Protein AF-A0A3N0B2R7-F1 (afdb_monomer_lite)

Radius of gyration: 23.59 Å; chains: 1; bounding box: 43×26×57 Å

Secondary structure (DSSP, 8-state):
-PEEPTTSPEEPHHHHHHHHHHHHTT-PPSS----------TTSSPPPP------HHHHHHHHHHHHHTT--HHHHHHHHHHHHHTT--

Sequence (89 aa):
MGVKTKNGVVLSDEQLEHIAERFEHGEWPEGETRIVRGRPHLFGEALKSITYKDTASEIAAMDARAASLGLSRSEYLRALVRRDLAGMA

pLDDT: mean 86.24, std 12.63, range [54.62, 98.44]

Foldseek 3Di:
DWDADPVRDTHDPVRVVVVVVCVVVVNDPPDPPPPPPPDQDPVNDDDDDDDDDDDPVVVVVLCVVCVVVVHDSVVSVVVVVVCVVVVVD

Organism: NCBI:txid498718

Structure (mmCIF, N/CA/C/O backbone):
data_AF-A0A3N0B2R7-F1
#
_entry.id   AF-A0A3N0B2R7-F1
#
loop_
_atom_site.group_PDB
_atom_site.id
_atom_site.type_symbol
_atom_site.label_atom_id
_atom_site.label_alt_id
_atom_site.label_comp_id
_atom_site.label_asym_id
_atom_site.label_entity_id
_atom_site.label_seq_id
_atom_site.pdbx_PDB_ins_code
_atom_site.Cartn_x
_atom_site.Cartn_y
_atom_site.Cartn_z
_atom_site.occupancy
_atom_site.B_iso_or_equiv
_atom_site.auth_seq_id
_atom_site.auth_comp_id
_atom_site.auth_asym_id
_atom_site.auth_atom_id
_atom_site.pdbx_PDB_model_num
ATOM 1 N N . MET A 1 1 ? 13.676 12.868 -39.741 1.00 64.56 1 MET A N 1
ATOM 2 C CA . MET A 1 1 ? 13.846 13.684 -38.504 1.00 64.56 1 MET A CA 1
ATOM 3 C C . MET A 1 1 ? 14.047 12.690 -37.369 1.00 64.56 1 MET A C 1
ATOM 5 O O . MET A 1 1 ? 13.184 11.855 -37.200 1.00 64.56 1 MET A O 1
ATOM 9 N N . GLY A 1 2 ? 15.167 12.696 -36.639 1.00 79.81 2 GLY A N 1
ATOM 10 C CA . GLY A 1 2 ? 15.486 11.570 -35.745 1.00 79.81 2 GLY A CA 1
ATOM 11 C C . GLY A 1 2 ? 14.698 11.530 -34.425 1.00 79.81 2 GLY A C 1
ATOM 12 O O . GLY A 1 2 ? 14.509 12.561 -33.778 1.00 79.81 2 GLY A O 1
ATOM 13 N N . VAL A 1 3 ? 14.294 10.334 -33.985 1.00 85.44 3 VAL A N 1
ATOM 14 C CA . VAL A 1 3 ? 13.624 10.090 -32.697 1.00 85.44 3 VAL A CA 1
ATOM 15 C C . VAL A 1 3 ? 14.665 9.816 -31.614 1.00 85.44 3 VAL A C 1
ATOM 17 O O . VAL A 1 3 ? 15.499 8.920 -31.739 1.00 85.44 3 VAL A O 1
ATOM 20 N N . LYS A 1 4 ? 14.616 10.566 -30.509 1.00 89.44 4 LYS A N 1
ATOM 21 C CA . LYS A 1 4 ? 15.521 10.372 -29.368 1.00 89.44 4 LYS A CA 1
ATOM 22 C C . LYS A 1 4 ? 14.956 9.348 -28.381 1.00 89.44 4 LYS A C 1
ATOM 24 O O . LYS A 1 4 ? 13.888 9.541 -27.808 1.00 89.44 4 LYS A O 1
ATOM 29 N N . THR A 1 5 ? 15.707 8.281 -28.141 1.00 84.12 5 THR A N 1
ATOM 30 C CA . THR A 1 5 ? 15.401 7.245 -27.145 1.00 84.12 5 THR A CA 1
ATOM 31 C C . THR A 1 5 ? 15.674 7.728 -25.713 1.00 84.12 5 THR A C 1
ATOM 33 O O . THR A 1 5 ? 16.424 8.683 -25.487 1.00 84.12 5 THR A O 1
ATOM 36 N N . LYS A 1 6 ? 15.128 7.020 -24.712 1.00 75.62 6 LYS A N 1
ATOM 37 C CA . LYS A 1 6 ? 15.355 7.293 -23.276 1.00 75.62 6 LYS A CA 1
ATOM 38 C C . LYS A 1 6 ? 16.839 7.277 -22.880 1.00 75.62 6 LYS A C 1
ATOM 40 O O . LYS A 1 6 ? 17.232 8.004 -21.974 1.00 75.62 6 LYS A O 1
ATOM 45 N N . ASN A 1 7 ? 17.658 6.495 -23.582 1.00 83.38 7 ASN A N 1
ATOM 46 C CA . ASN A 1 7 ? 19.096 6.378 -23.327 1.00 83.38 7 ASN A CA 1
ATOM 47 C C . ASN A 1 7 ? 19.919 7.437 -24.082 1.00 83.38 7 ASN A C 1
ATOM 49 O O . ASN A 1 7 ? 21.143 7.381 -24.087 1.00 83.38 7 ASN A O 1
ATOM 53 N N . GLY A 1 8 ? 19.264 8.401 -24.737 1.00 85.50 8 GLY A N 1
ATOM 54 C CA . GLY A 1 8 ? 19.919 9.506 -25.434 1.00 85.50 8 GLY A CA 1
ATOM 55 C C . GLY A 1 8 ? 20.352 9.206 -26.870 1.00 85.50 8 GLY A C 1
ATOM 56 O O . GLY A 1 8 ? 20.768 10.135 -27.557 1.00 85.50 8 GLY A O 1
ATOM 57 N N . VAL A 1 9 ? 20.204 7.963 -27.342 1.00 88.12 9 VAL A N 1
ATOM 58 C CA . VAL A 1 9 ? 20.464 7.570 -28.738 1.00 88.12 9 VAL A CA 1
ATOM 59 C C . VAL A 1 9 ? 19.398 8.180 -29.643 1.00 88.12 9 VAL A C 1
ATOM 61 O O . VAL A 1 9 ? 18.215 8.095 -29.316 1.00 88.12 9 VAL A O 1
ATOM 64 N N . VAL A 1 10 ? 19.804 8.775 -30.763 1.00 91.38 10 VAL A N 1
ATOM 65 C CA . VAL A 1 10 ? 18.899 9.300 -31.794 1.00 91.38 10 VAL A CA 1
ATOM 66 C C . VAL A 1 10 ? 18.838 8.293 -32.936 1.00 91.38 10 VAL A C 1
ATOM 68 O O . VAL A 1 10 ? 19.880 7.924 -33.468 1.00 91.38 10 VAL A O 1
ATOM 71 N N . LEU A 1 11 ? 17.633 7.849 -33.283 1.00 89.19 11 LEU A N 1
ATOM 72 C CA . LEU A 1 11 ? 17.372 6.934 -34.391 1.00 89.19 11 LEU A CA 1
ATOM 73 C C . LEU A 1 11 ? 16.823 7.719 -35.579 1.00 89.19 11 LEU A C 1
ATOM 75 O O . LEU A 1 11 ? 15.934 8.550 -35.396 1.00 89.19 11 LEU A O 1
ATOM 79 N N . SER A 1 12 ? 17.354 7.480 -36.775 1.00 93.81 12 SER A N 1
ATOM 80 C CA . SER A 1 12 ? 16.782 8.001 -38.018 1.00 93.81 12 SER A CA 1
ATOM 81 C C . SER A 1 12 ? 15.522 7.232 -38.418 1.00 93.81 12 SER A C 1
ATOM 83 O O . SER A 1 12 ? 15.249 6.152 -37.891 1.00 93.81 12 SER A O 1
ATOM 85 N N . ASP A 1 13 ? 14.766 7.785 -39.364 1.00 90.06 13 ASP A N 1
ATOM 86 C CA . ASP A 1 13 ? 13.546 7.151 -39.870 1.00 90.06 13 ASP A CA 1
ATOM 87 C C . ASP A 1 13 ? 13.882 5.820 -40.573 1.00 90.06 13 ASP A C 1
ATOM 89 O O . ASP A 1 13 ? 13.218 4.813 -40.356 1.00 90.06 13 ASP A O 1
ATOM 93 N N . GLU A 1 14 ? 14.998 5.766 -41.303 1.00 90.75 14 GLU A N 1
ATOM 94 C CA . GLU A 1 14 ? 15.494 4.551 -41.964 1.00 90.75 14 GLU A CA 1
ATOM 95 C C . GLU A 1 14 ? 15.928 3.479 -40.955 1.00 90.75 14 GLU A C 1
ATOM 97 O O . GLU A 1 14 ? 15.732 2.285 -41.174 1.00 90.75 14 GLU A O 1
ATOM 102 N N . GLN A 1 15 ? 16.510 3.892 -39.824 1.00 88.81 15 GLN A N 1
ATOM 103 C CA . GLN A 1 15 ? 16.867 2.965 -38.751 1.00 88.81 15 GLN A CA 1
ATOM 104 C C . GLN A 1 15 ? 15.625 2.396 -38.064 1.00 88.81 15 GLN A C 1
ATOM 106 O O . GLN A 1 15 ? 15.642 1.238 -37.655 1.00 88.81 15 GLN A O 1
ATOM 111 N N . LEU A 1 16 ? 14.560 3.191 -37.931 1.00 88.50 16 LEU A N 1
ATOM 112 C CA . LEU A 1 16 ? 13.286 2.723 -37.389 1.00 88.50 16 LEU A CA 1
ATOM 113 C C . LEU A 1 16 ? 12.619 1.715 -38.325 1.00 88.50 16 LEU A C 1
ATOM 115 O O . LEU A 1 16 ? 12.179 0.674 -37.843 1.00 88.50 16 LEU A O 1
ATOM 119 N N . GLU A 1 17 ? 12.614 1.985 -39.630 1.00 92.00 17 GLU A N 1
ATOM 120 C CA . GLU A 1 17 ? 12.071 1.070 -40.640 1.00 92.00 17 GLU A CA 1
ATOM 121 C C . GLU A 1 17 ? 12.802 -0.277 -40.611 1.00 92.00 17 GLU A C 1
ATOM 123 O O . GLU A 1 17 ? 12.186 -1.331 -40.478 1.00 92.00 17 GLU A O 1
ATOM 128 N N . HIS A 1 18 ? 14.136 -0.248 -40.589 1.00 89.25 18 HIS A N 1
ATOM 129 C CA . HIS A 1 18 ? 14.937 -1.467 -40.518 1.00 89.25 18 HIS A CA 1
ATOM 130 C C . HIS A 1 18 ? 14.703 -2.268 -39.223 1.00 89.25 18 HIS A C 1
ATOM 132 O O . HIS A 1 18 ? 14.738 -3.497 -39.220 1.00 89.25 18 HIS A O 1
ATOM 138 N N . ILE A 1 19 ? 14.464 -1.591 -38.094 1.00 87.25 19 ILE A N 1
ATOM 139 C CA . ILE A 1 19 ? 14.107 -2.260 -36.835 1.00 87.25 19 ILE A CA 1
ATOM 140 C C . ILE A 1 19 ? 12.709 -2.890 -36.932 1.00 87.25 19 ILE A C 1
ATOM 142 O O . ILE A 1 19 ? 12.512 -3.992 -36.417 1.00 87.25 19 ILE A O 1
ATOM 146 N N . ALA A 1 20 ? 11.755 -2.216 -37.580 1.00 88.25 20 ALA A N 1
ATOM 147 C CA . ALA A 1 20 ? 10.401 -2.721 -37.778 1.00 88.25 20 ALA A CA 1
ATOM 148 C C . ALA A 1 20 ? 10.392 -3.987 -38.648 1.00 88.25 20 ALA A C 1
ATOM 150 O O . ALA A 1 20 ? 9.873 -5.009 -38.198 1.00 88.25 20 ALA A O 1
ATOM 151 N N . GLU A 1 21 ? 11.059 -3.963 -39.807 1.00 92.25 21 GLU A N 1
ATOM 152 C CA . GLU A 1 21 ? 11.188 -5.125 -40.701 1.00 92.25 21 GLU A CA 1
ATOM 153 C C . GLU A 1 21 ? 11.732 -6.353 -39.956 1.00 92.25 21 GLU A C 1
ATOM 155 O O . GLU A 1 21 ? 11.191 -7.455 -40.059 1.00 92.25 21 GLU A O 1
ATOM 160 N N . ARG A 1 22 ? 12.770 -6.175 -39.130 1.00 87.75 22 ARG A N 1
ATOM 161 C CA . ARG A 1 22 ? 13.347 -7.272 -38.337 1.00 87.75 22 ARG A CA 1
ATOM 162 C C . ARG A 1 22 ? 12.329 -7.904 -37.388 1.00 87.75 22 ARG A C 1
ATOM 164 O O . ARG A 1 22 ? 12.242 -9.129 -37.313 1.00 87.75 22 ARG A O 1
ATOM 171 N N . PHE A 1 23 ? 11.519 -7.096 -36.704 1.00 84.81 23 PHE A N 1
ATOM 172 C CA . PHE A 1 23 ? 10.458 -7.617 -35.840 1.00 84.81 23 PHE A CA 1
ATOM 173 C C . PHE A 1 2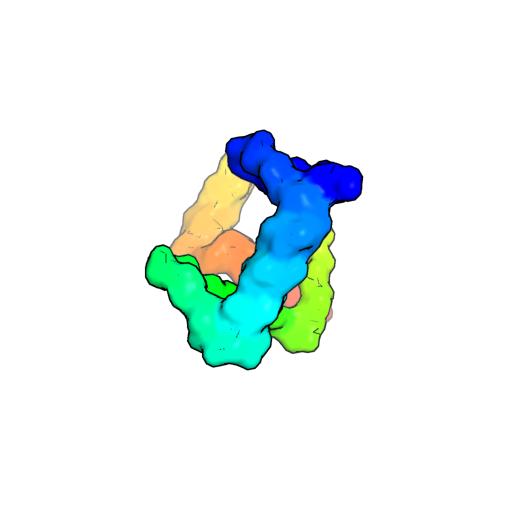3 ? 9.352 -8.331 -36.623 1.00 84.81 23 PHE A C 1
ATOM 175 O O . PHE A 1 23 ? 8.865 -9.367 -36.166 1.00 84.81 23 PHE A O 1
ATOM 182 N N . GLU A 1 24 ? 8.975 -7.821 -37.797 1.00 88.38 24 GLU A N 1
ATOM 183 C CA . GLU A 1 24 ? 7.985 -8.449 -38.684 1.00 88.38 24 GLU A CA 1
ATOM 184 C C . GLU A 1 24 ? 8.461 -9.808 -39.213 1.00 88.38 24 GLU A C 1
ATOM 186 O O . GLU A 1 24 ? 7.671 -10.747 -39.328 1.00 88.38 24 GLU A O 1
ATOM 191 N N . HIS A 1 25 ? 9.769 -9.954 -39.433 1.00 90.12 25 HIS A N 1
ATOM 192 C CA . HIS A 1 25 ? 10.418 -11.218 -39.782 1.00 90.12 25 HIS A CA 1
ATOM 193 C C . HIS A 1 25 ? 10.662 -12.155 -38.586 1.00 90.12 25 HIS A C 1
ATOM 195 O O . HIS A 1 25 ? 11.192 -13.254 -38.756 1.00 90.12 25 HIS A O 1
ATOM 201 N N . GLY A 1 26 ? 10.241 -11.766 -37.379 1.00 83.19 26 GLY A N 1
ATOM 202 C CA . GLY A 1 26 ? 10.395 -12.571 -36.167 1.00 83.19 26 GLY A CA 1
ATOM 203 C C . GLY A 1 26 ? 11.817 -12.578 -35.602 1.00 83.19 26 GLY A C 1
ATOM 204 O O . GLY A 1 26 ? 12.122 -13.394 -34.730 1.00 83.19 26 GLY A O 1
ATOM 205 N N . GLU A 1 27 ? 12.681 -11.672 -36.059 1.00 86.31 27 GLU A N 1
ATOM 206 C CA . GLU A 1 27 ? 14.019 -11.480 -35.517 1.00 86.31 27 GLU A CA 1
ATOM 207 C C . GLU A 1 27 ? 13.961 -10.577 -34.285 1.00 86.31 27 GLU A C 1
ATOM 209 O O . GLU A 1 27 ? 13.905 -9.348 -34.363 1.00 86.31 27 GLU A O 1
ATOM 214 N N . TRP A 1 28 ? 14.005 -11.197 -33.110 1.00 80.19 28 TRP A N 1
ATOM 215 C CA . TRP A 1 28 ? 14.072 -10.474 -31.846 1.00 80.19 28 TRP A CA 1
ATOM 216 C C . TRP A 1 28 ? 15.536 -10.248 -31.442 1.00 80.19 28 TRP A C 1
ATOM 218 O O . TRP A 1 28 ? 16.348 -11.165 -31.567 1.00 80.19 28 TRP A O 1
ATOM 228 N N . PRO A 1 29 ? 15.907 -9.047 -30.961 1.00 76.12 29 PRO A N 1
ATOM 229 C CA . PRO A 1 29 ? 17.256 -8.790 -30.478 1.00 76.12 29 PRO A CA 1
ATOM 230 C C . PRO A 1 29 ? 17.590 -9.730 -29.316 1.00 76.12 29 PRO A C 1
ATOM 232 O O . PRO A 1 29 ? 16.768 -9.941 -28.424 1.00 76.12 29 PRO A O 1
ATOM 235 N N . GLU A 1 30 ? 18.807 -10.274 -29.322 1.00 70.12 30 GLU A N 1
ATOM 236 C CA . GLU A 1 30 ? 19.297 -11.127 -28.241 1.00 70.12 30 GLU A CA 1
ATOM 237 C C . GLU A 1 30 ? 19.317 -10.351 -26.916 1.00 70.12 30 GLU A C 1
ATOM 239 O O . GLU A 1 30 ? 19.914 -9.278 -26.804 1.00 70.12 30 GLU A O 1
ATOM 244 N N . GLY A 1 31 ? 18.629 -10.883 -25.906 1.00 67.12 31 GLY A N 1
ATOM 245 C CA . GLY A 1 31 ? 18.477 -10.245 -24.604 1.00 67.12 31 GLY A CA 1
ATOM 246 C C . GLY A 1 31 ? 17.136 -10.563 -23.952 1.00 67.12 31 GLY A C 1
ATOM 247 O O . GLY A 1 31 ? 16.312 -11.308 -24.478 1.00 67.12 31 GLY A O 1
ATOM 248 N N . GLU A 1 32 ? 16.912 -10.003 -22.765 1.00 54.62 32 GLU A N 1
ATOM 249 C CA . GLU A 1 32 ? 15.701 -10.240 -21.985 1.00 54.62 32 GLU A CA 1
ATOM 250 C C . GLU A 1 32 ? 14.517 -9.452 -22.583 1.00 54.62 32 GLU A C 1
ATOM 252 O O . GLU A 1 32 ? 14.142 -8.384 -22.098 1.00 54.62 32 GLU A O 1
ATOM 257 N N . THR A 1 33 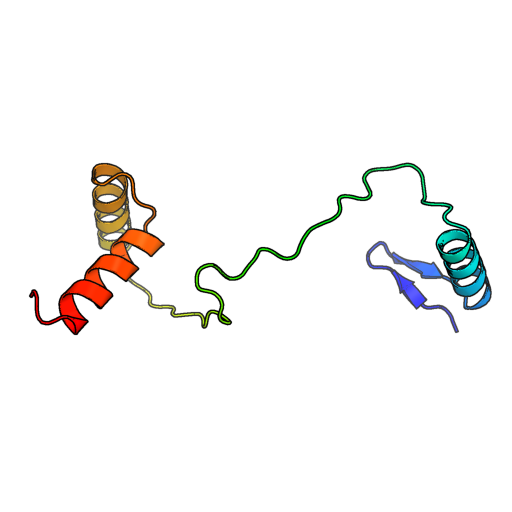? 13.875 -9.974 -23.633 1.00 59.28 33 THR A N 1
ATOM 258 C CA . THR A 1 33 ? 12.507 -9.572 -24.002 1.00 59.28 33 THR A CA 1
ATOM 259 C C . THR A 1 33 ? 11.553 -10.120 -22.948 1.00 59.28 33 THR A C 1
ATOM 261 O O . THR A 1 33 ? 10.789 -11.060 -23.180 1.00 59.28 33 THR A O 1
ATOM 264 N N . ARG A 1 34 ? 11.628 -9.577 -21.729 1.00 57.62 34 ARG A N 1
ATOM 265 C CA . ARG A 1 34 ? 10.684 -9.910 -20.671 1.00 57.62 34 ARG A CA 1
ATOM 266 C C . ARG A 1 34 ? 9.312 -9.474 -21.160 1.00 57.62 34 ARG A C 1
ATOM 268 O O . ARG A 1 34 ? 8.996 -8.288 -21.146 1.00 57.62 34 ARG A O 1
ATOM 275 N N . ILE A 1 35 ? 8.494 -10.433 -21.591 1.00 58.28 35 ILE A N 1
ATOM 276 C CA . ILE A 1 35 ? 7.077 -10.201 -21.856 1.00 58.28 35 ILE A CA 1
ATOM 277 C C . ILE A 1 35 ? 6.459 -9.808 -20.516 1.00 58.28 35 ILE A C 1
ATOM 279 O O . ILE A 1 35 ? 6.109 -10.647 -19.684 1.00 58.28 35 ILE A O 1
ATOM 283 N N . VAL A 1 36 ? 6.360 -8.505 -20.273 1.00 58.88 36 VAL A N 1
ATOM 284 C CA . VAL A 1 36 ? 5.607 -7.984 -19.144 1.00 58.88 36 VAL A CA 1
ATOM 285 C C . VAL A 1 36 ? 4.147 -8.089 -19.554 1.00 58.88 36 VAL A C 1
ATOM 287 O O . VAL A 1 36 ? 3.600 -7.182 -20.176 1.00 58.88 36 VAL A O 1
ATOM 290 N N . ARG A 1 37 ? 3.493 -9.213 -19.229 1.00 54.66 37 ARG A N 1
ATOM 291 C CA . ARG A 1 37 ? 2.027 -9.211 -19.163 1.00 54.66 37 ARG A CA 1
ATOM 292 C C . ARG A 1 37 ? 1.657 -8.041 -18.255 1.00 54.66 37 ARG A C 1
ATOM 294 O O . ARG A 1 37 ? 2.114 -8.004 -17.110 1.00 54.66 37 ARG A O 1
ATOM 301 N N . GLY A 1 38 ? 0.884 -7.078 -18.762 1.00 62.88 38 GLY A N 1
ATOM 302 C CA . GLY A 1 38 ? 0.304 -6.047 -17.906 1.00 62.88 38 GLY A CA 1
ATOM 303 C C . GLY A 1 38 ? -0.315 -6.741 -16.694 1.00 62.88 38 GLY A C 1
ATOM 304 O O . GLY A 1 38 ? -0.980 -7.764 -16.862 1.00 62.88 38 GLY A O 1
ATOM 305 N N . ARG A 1 39 ? -0.006 -6.274 -15.476 1.00 58.56 39 ARG A N 1
ATOM 306 C CA . ARG A 1 39 ? -0.501 -6.907 -14.245 1.00 58.56 39 ARG A CA 1
ATOM 307 C C . ARG A 1 39 ? -2.032 -6.966 -14.354 1.00 58.56 39 ARG A C 1
ATOM 309 O O . ARG A 1 39 ? -2.630 -5.891 -14.408 1.00 58.56 39 ARG A O 1
ATOM 316 N N . PRO A 1 40 ? -2.663 -8.158 -14.408 1.00 64.88 40 PRO A N 1
ATOM 317 C CA . PRO A 1 40 ? -4.114 -8.246 -14.447 1.00 64.88 40 PRO A CA 1
ATOM 318 C C . PRO A 1 40 ? -4.709 -7.434 -13.301 1.00 64.88 40 PRO A C 1
ATOM 320 O O . PRO A 1 40 ? -4.141 -7.384 -12.203 1.00 64.88 40 PRO A O 1
ATOM 323 N N . HIS A 1 41 ? -5.833 -6.774 -13.563 1.00 64.94 41 HIS A N 1
ATOM 324 C CA . HIS A 1 41 ? -6.526 -6.015 -12.537 1.00 64.94 41 HIS A CA 1
ATOM 325 C C . HIS A 1 41 ? -6.864 -6.927 -11.361 1.00 64.94 41 HIS A C 1
ATOM 327 O O . HIS A 1 41 ? -7.473 -7.978 -11.548 1.00 64.94 41 HIS A O 1
ATOM 333 N N . LEU A 1 42 ? -6.506 -6.498 -10.148 1.00 74.25 42 LEU A N 1
ATOM 334 C CA . LEU A 1 42 ? -6.736 -7.269 -8.923 1.00 74.25 42 LEU A CA 1
ATOM 335 C C . LEU A 1 42 ? -8.218 -7.653 -8.732 1.00 74.25 42 LEU A C 1
ATOM 337 O O . LEU A 1 42 ? -8.499 -8.658 -8.091 1.00 74.25 42 LEU A O 1
ATOM 341 N N . PHE A 1 43 ? -9.152 -6.877 -9.300 1.00 79.88 43 PHE A N 1
ATOM 342 C CA . PHE A 1 43 ? -10.601 -7.095 -9.185 1.00 79.88 43 PHE A CA 1
ATOM 343 C C . PHE A 1 43 ? -11.348 -7.064 -10.529 1.00 79.88 43 PHE A C 1
ATOM 345 O O . PHE A 1 43 ? -12.532 -6.761 -10.559 1.00 79.88 43 PHE A O 1
ATOM 352 N N . GLY A 1 44 ? -10.676 -7.326 -11.655 1.00 81.62 44 GLY A N 1
ATOM 353 C CA . GLY A 1 44 ? -11.336 -7.312 -12.973 1.00 81.62 44 GLY A CA 1
ATOM 354 C C . GLY A 1 44 ? -11.754 -5.924 -13.489 1.00 81.62 44 GLY A C 1
ATOM 355 O O . GLY A 1 44 ? -12.255 -5.825 -14.603 1.00 81.62 44 GLY A O 1
ATOM 356 N N . GLU A 1 45 ? -11.496 -4.856 -12.729 1.00 85.75 45 GLU A N 1
ATOM 357 C CA . GLU A 1 45 ? -11.742 -3.461 -13.107 1.00 85.75 45 GLU A CA 1
ATOM 358 C C . GLU A 1 45 ? -10.543 -2.547 -12.794 1.00 85.75 45 GLU A C 1
ATOM 360 O O . GLU A 1 45 ? -9.658 -2.871 -11.989 1.00 85.75 45 GLU A O 1
ATOM 365 N N . ALA A 1 46 ? -10.516 -1.373 -13.429 1.00 80.94 46 ALA A N 1
ATOM 366 C CA . ALA A 1 46 ? -9.494 -0.363 -13.188 1.00 80.94 46 ALA A CA 1
ATOM 367 C C . ALA A 1 46 ? -9.549 0.160 -11.744 1.00 80.94 46 ALA A C 1
ATOM 369 O O . ALA A 1 46 ? -10.550 0.715 -11.297 1.00 80.94 46 ALA A O 1
ATOM 370 N N . LEU A 1 47 ? -8.436 0.022 -11.020 1.00 84.50 47 LEU A N 1
ATOM 371 C CA . LEU A 1 47 ? -8.307 0.538 -9.662 1.00 84.50 47 LEU A CA 1
ATOM 372 C C . LEU A 1 47 ? -8.129 2.058 -9.677 1.00 84.50 47 LEU A C 1
ATOM 374 O O . LEU A 1 47 ? -7.321 2.585 -10.441 1.00 84.50 47 LEU A O 1
ATOM 378 N N . LYS A 1 48 ? -8.823 2.752 -8.770 1.00 88.56 48 LYS A N 1
ATOM 379 C CA . LYS A 1 48 ? -8.569 4.163 -8.452 1.00 88.56 48 LYS A CA 1
ATOM 380 C C . LYS A 1 48 ? -7.718 4.265 -7.188 1.00 88.56 48 LYS A C 1
ATOM 382 O O . LYS A 1 48 ? -7.929 3.518 -6.233 1.00 88.56 48 LYS A O 1
ATOM 387 N N . SER A 1 49 ? -6.764 5.192 -7.181 1.00 89.12 49 SER A N 1
ATOM 388 C CA . SER A 1 49 ? -5.924 5.458 -6.011 1.00 89.12 49 SER A CA 1
ATOM 389 C C . SER A 1 49 ? -6.712 6.192 -4.930 1.00 89.12 49 SER A C 1
ATOM 391 O O . SER A 1 49 ? -7.394 7.173 -5.216 1.00 89.12 49 SER A O 1
ATOM 393 N N . ILE A 1 50 ? -6.564 5.748 -3.683 1.00 89.50 50 ILE A N 1
ATOM 394 C CA . ILE A 1 50 ? -7.034 6.454 -2.489 1.00 89.50 50 ILE A CA 1
ATOM 395 C C . ILE A 1 50 ? -5.805 6.706 -1.621 1.00 89.50 50 ILE A C 1
ATOM 397 O O . ILE A 1 50 ? -5.099 5.762 -1.265 1.00 89.50 50 ILE A O 1
ATOM 401 N N . THR A 1 51 ? -5.548 7.972 -1.295 1.00 91.50 51 THR A N 1
ATOM 402 C CA . THR A 1 51 ? -4.395 8.388 -0.491 1.00 91.50 51 THR A CA 1
ATOM 403 C C . THR A 1 51 ? -4.886 9.188 0.702 1.00 91.50 51 THR A C 1
ATOM 405 O O . THR A 1 51 ? -5.642 10.140 0.536 1.00 91.50 51 THR A O 1
ATOM 408 N N . TYR A 1 52 ? -4.407 8.845 1.892 1.00 92.00 52 TYR A N 1
ATOM 409 C CA . TYR A 1 52 ? -4.515 9.690 3.074 1.00 92.00 52 TYR A CA 1
ATOM 410 C C . TYR A 1 52 ? -3.181 9.681 3.818 1.00 92.00 52 TYR A C 1
ATOM 412 O O . TYR A 1 52 ? -2.345 8.797 3.616 1.00 92.00 52 TYR A O 1
ATOM 420 N N . LYS A 1 53 ? -2.959 10.716 4.624 1.00 96.06 53 LYS A N 1
ATOM 421 C CA . LYS A 1 53 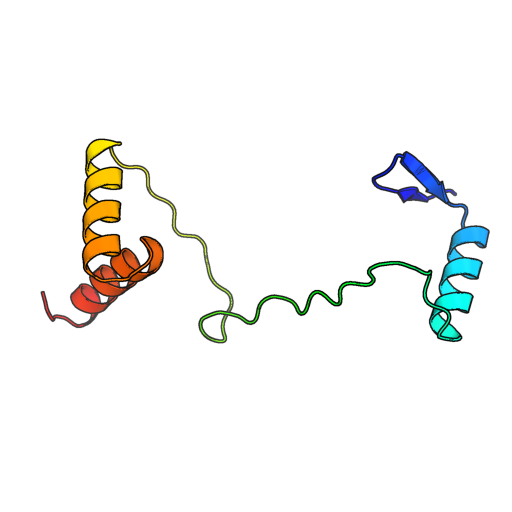? -1.778 10.841 5.477 1.00 96.06 53 LYS A CA 1
ATOM 422 C C . LYS A 1 53 ? -2.188 10.550 6.910 1.00 96.06 53 LYS A C 1
ATOM 424 O O . LYS A 1 53 ? -3.278 10.939 7.315 1.00 96.06 53 LYS A O 1
ATOM 429 N N . ASP A 1 54 ? -1.292 9.919 7.649 1.00 97.12 54 ASP A N 1
ATOM 430 C CA . ASP A 1 54 ? -1.468 9.621 9.065 1.00 97.12 54 ASP A CA 1
ATOM 431 C C . ASP A 1 54 ? -0.135 9.808 9.801 1.00 97.12 54 ASP A C 1
ATOM 433 O O . ASP A 1 54 ? 0.900 10.099 9.188 1.00 97.12 54 ASP A O 1
ATOM 437 N N . THR A 1 55 ? -0.155 9.662 11.119 1.00 98.38 55 THR A N 1
ATOM 438 C CA . THR A 1 55 ? 1.042 9.706 11.953 1.00 98.38 55 THR A CA 1
ATOM 439 C C . THR A 1 55 ? 1.916 8.471 11.730 1.00 98.38 55 THR A C 1
ATOM 441 O O . THR A 1 55 ? 1.435 7.384 11.407 1.00 98.38 55 THR A O 1
ATOM 444 N N . ALA A 1 56 ? 3.226 8.612 11.951 1.00 98.25 56 ALA A N 1
ATOM 445 C CA . ALA A 1 56 ? 4.152 7.482 11.863 1.00 98.25 56 ALA A CA 1
ATOM 446 C C . ALA A 1 56 ? 3.788 6.353 12.845 1.00 98.25 56 ALA A C 1
ATOM 448 O O . ALA A 1 56 ? 3.932 5.180 12.505 1.00 98.25 56 ALA A O 1
ATOM 449 N N . SER A 1 57 ? 3.283 6.712 14.032 1.00 98.44 57 SER A N 1
ATOM 450 C CA . SER A 1 57 ? 2.825 5.752 15.040 1.00 98.44 57 SER A CA 1
ATOM 451 C C . SER A 1 57 ? 1.654 4.921 14.526 1.00 98.44 57 SER A C 1
ATOM 453 O O . SER A 1 57 ? 1.689 3.698 14.630 1.00 98.44 57 SER A O 1
ATOM 455 N N . GLU A 1 58 ? 0.652 5.559 13.918 1.00 98.00 58 GLU A N 1
ATOM 456 C CA . GLU A 1 58 ? -0.499 4.819 13.402 1.00 98.00 58 GLU A CA 1
ATOM 457 C C . GLU A 1 58 ? -0.158 3.960 12.192 1.00 98.00 58 GLU A C 1
ATOM 459 O O . GLU A 1 58 ? -0.597 2.816 12.102 1.00 98.00 58 GLU A O 1
ATOM 464 N N . ILE A 1 59 ? 0.711 4.439 11.300 1.00 97.81 59 ILE A N 1
ATOM 465 C CA . ILE A 1 59 ? 1.197 3.618 10.183 1.00 97.81 59 ILE A CA 1
ATOM 466 C C . ILE A 1 59 ? 1.902 2.357 10.711 1.00 97.81 59 ILE A C 1
ATOM 468 O O . ILE A 1 59 ? 1.644 1.260 10.212 1.00 97.81 59 ILE A O 1
ATOM 472 N N . ALA A 1 60 ? 2.740 2.491 11.744 1.00 98.25 60 ALA A N 1
ATOM 473 C CA . ALA A 1 60 ? 3.421 1.356 12.362 1.00 98.25 60 ALA A CA 1
ATOM 474 C C . ALA A 1 60 ? 2.441 0.387 13.050 1.00 98.25 60 ALA A C 1
ATOM 476 O O . ALA A 1 60 ? 2.588 -0.830 12.926 1.00 98.25 60 ALA A O 1
ATOM 477 N N . ALA A 1 61 ? 1.414 0.905 13.730 1.00 98.19 61 ALA A N 1
ATOM 478 C CA . ALA A 1 61 ? 0.371 0.088 14.345 1.00 98.19 61 ALA A CA 1
ATOM 479 C C . ALA A 1 61 ? -0.446 -0.687 13.294 1.00 98.19 61 ALA A C 1
ATOM 481 O O . ALA A 1 61 ? -0.693 -1.887 13.458 1.00 98.19 61 ALA A O 1
ATOM 482 N N . 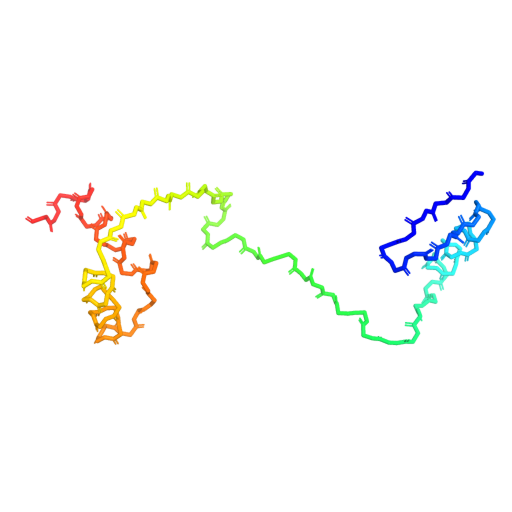MET A 1 62 ? -0.808 -0.038 12.182 1.00 97.88 62 MET A N 1
ATOM 483 C CA . MET A 1 62 ? -1.473 -0.680 11.043 1.00 97.88 62 MET A CA 1
ATOM 484 C C . MET A 1 62 ? -0.613 -1.797 10.446 1.00 97.88 62 MET A C 1
ATOM 486 O O . MET A 1 62 ? -1.132 -2.880 10.175 1.00 97.88 62 MET A O 1
ATOM 490 N N . ASP A 1 63 ? 0.690 -1.563 10.269 1.00 98.00 63 ASP A N 1
ATOM 491 C CA . ASP A 1 63 ? 1.622 -2.562 9.735 1.00 98.00 63 ASP A CA 1
ATOM 492 C C . ASP A 1 63 ? 1.763 -3.774 10.646 1.00 98.00 63 ASP A C 1
ATOM 494 O O . ASP A 1 63 ? 1.656 -4.909 10.179 1.00 98.00 63 ASP A O 1
ATOM 498 N N . ALA A 1 64 ? 1.950 -3.549 11.948 1.00 98.44 64 ALA A N 1
ATOM 499 C CA . ALA A 1 64 ? 2.048 -4.625 12.927 1.00 98.44 64 ALA A CA 1
ATOM 500 C C . ALA A 1 64 ? 0.766 -5.470 12.949 1.00 98.44 64 ALA A C 1
ATOM 502 O O . ALA A 1 64 ? 0.819 -6.704 12.959 1.00 98.44 64 ALA A O 1
ATOM 503 N N . ARG A 1 65 ? -0.402 -4.816 12.893 1.00 98.19 65 ARG A N 1
ATOM 504 C CA . ARG A 1 65 ? -1.689 -5.510 12.849 1.00 98.19 65 ARG A CA 1
ATOM 505 C C . ARG A 1 65 ? -1.864 -6.298 11.555 1.00 98.19 65 ARG A C 1
ATOM 507 O O . ARG A 1 65 ? -2.245 -7.464 11.623 1.00 98.19 65 ARG A O 1
ATOM 514 N N . ALA A 1 66 ? -1.566 -5.703 10.403 1.00 98.19 66 ALA A N 1
ATOM 515 C CA . ALA A 1 66 ? -1.639 -6.380 9.112 1.00 98.19 66 ALA A CA 1
ATOM 516 C C . ALA A 1 66 ? -0.725 -7.618 9.086 1.00 98.19 66 ALA A C 1
ATOM 518 O O . ALA A 1 66 ? -1.189 -8.712 8.763 1.00 98.19 66 ALA A O 1
ATOM 519 N N . ALA A 1 67 ? 0.519 -7.478 9.556 1.00 98.06 67 ALA A N 1
ATOM 520 C CA . ALA A 1 67 ? 1.473 -8.577 9.669 1.00 98.06 67 ALA A CA 1
ATOM 521 C C . ALA A 1 67 ? 0.968 -9.704 10.587 1.00 98.06 67 ALA A C 1
ATOM 523 O O . ALA A 1 67 ? 1.056 -10.872 10.215 1.00 98.06 67 ALA A O 1
ATOM 524 N N . SER A 1 68 ? 0.363 -9.374 11.737 1.00 98.12 68 SER A N 1
ATOM 525 C CA . SER A 1 68 ? -0.221 -10.379 12.647 1.00 98.12 68 SER A CA 1
ATOM 526 C C . SER A 1 68 ? -1.368 -11.190 12.028 1.00 98.12 68 SER A C 1
ATOM 528 O O . SER A 1 68 ? -1.661 -12.289 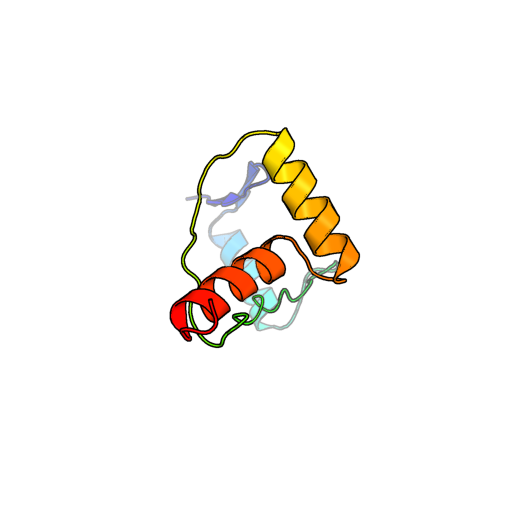12.489 1.00 98.12 68 SER A O 1
ATOM 530 N N . LEU A 1 69 ? -2.006 -10.657 10.982 1.00 97.12 69 LEU A N 1
ATOM 531 C CA . LEU A 1 69 ? -3.091 -11.298 10.239 1.00 97.12 69 LEU A CA 1
ATOM 532 C C . LEU A 1 69 ? -2.603 -11.966 8.941 1.00 97.12 69 LEU A C 1
ATOM 534 O O . LEU A 1 69 ? -3.420 -12.510 8.203 1.00 97.12 69 LEU A O 1
ATOM 538 N N . GLY A 1 70 ? -1.301 -11.903 8.633 1.00 97.62 70 GLY A N 1
ATOM 539 C CA . GLY A 1 70 ? -0.749 -12.384 7.362 1.00 97.62 70 GLY A CA 1
ATOM 540 C C . GLY A 1 70 ? -1.190 -11.562 6.145 1.00 97.62 70 GLY A C 1
ATOM 541 O O . GLY A 1 70 ? -1.222 -12.084 5.034 1.00 97.62 70 GLY A O 1
ATOM 542 N N . LEU A 1 71 ? -1.557 -10.294 6.346 1.00 97.00 71 LEU A N 1
ATOM 543 C CA . LEU A 1 71 ? -2.063 -9.388 5.315 1.00 97.00 71 LEU A CA 1
ATOM 544 C C . LEU A 1 71 ? -1.047 -8.286 4.999 1.00 97.00 71 LEU A C 1
ATOM 546 O O . LEU A 1 71 ? -0.306 -7.826 5.868 1.00 97.00 71 LEU A O 1
ATOM 550 N N . SER A 1 72 ? -1.078 -7.767 3.773 1.00 96.44 72 SER A N 1
ATOM 551 C CA . SER A 1 72 ? -0.496 -6.455 3.480 1.00 96.44 72 SER A CA 1
ATOM 552 C C . SER A 1 72 ? -1.331 -5.335 4.111 1.00 96.44 72 SER A C 1
ATOM 554 O O . SER A 1 72 ? -2.543 -5.469 4.305 1.00 96.44 72 SER A O 1
ATOM 556 N N . ARG A 1 73 ? -0.720 -4.162 4.337 1.00 95.81 73 ARG A N 1
ATOM 557 C CA . ARG A 1 73 ? -1.443 -2.957 4.795 1.00 95.81 73 ARG A CA 1
ATOM 558 C C . ARG A 1 73 ? -2.667 -2.653 3.925 1.00 95.81 73 ARG A C 1
ATOM 560 O O . ARG A 1 73 ? -3.730 -2.313 4.433 1.00 95.81 73 ARG A O 1
ATOM 567 N N . SER A 1 74 ? -2.533 -2.800 2.606 1.00 94.19 74 SER A N 1
ATOM 568 C CA . SER A 1 74 ? -3.622 -2.514 1.665 1.00 94.19 74 SER A CA 1
ATOM 569 C C . SER A 1 74 ? -4.799 -3.486 1.793 1.00 94.19 74 SER A C 1
ATOM 571 O O . SER A 1 74 ? -5.947 -3.088 1.612 1.00 94.19 74 SER A O 1
ATOM 573 N N . GLU A 1 75 ? -4.537 -4.754 2.113 1.00 95.56 75 GLU A N 1
ATOM 574 C CA . GLU A 1 75 ? -5.577 -5.757 2.351 1.00 95.56 75 GLU A CA 1
ATOM 575 C C . GLU A 1 75 ? -6.255 -5.534 3.694 1.00 95.56 75 GLU A C 1
ATOM 577 O O . GLU A 1 75 ? -7.481 -5.572 3.756 1.00 95.56 75 GLU A O 1
ATOM 582 N N . TYR A 1 76 ? -5.474 -5.214 4.727 1.00 97.25 76 TYR A N 1
ATOM 583 C CA . TYR A 1 76 ? -5.987 -4.839 6.040 1.00 97.25 76 TYR A CA 1
ATOM 584 C C . TYR A 1 76 ? -6.961 -3.653 5.953 1.00 97.25 76 TYR A C 1
ATOM 586 O O . TYR A 1 76 ? -8.113 -3.765 6.373 1.00 97.25 76 TYR A O 1
ATOM 594 N N . LEU A 1 77 ? -6.547 -2.550 5.319 1.00 95.81 77 LEU A N 1
ATOM 595 C CA . LEU A 1 77 ? -7.401 -1.372 5.133 1.00 95.81 77 LEU A CA 1
ATOM 596 C C . LEU A 1 77 ? -8.642 -1.687 4.284 1.00 95.81 77 LEU A C 1
ATOM 598 O O . LEU A 1 77 ? -9.749 -1.270 4.621 1.00 95.81 77 LEU A O 1
ATOM 602 N N . ARG A 1 78 ? -8.487 -2.471 3.209 1.00 94.44 78 ARG A N 1
ATOM 603 C CA . ARG A 1 78 ? -9.617 -2.892 2.367 1.00 94.44 78 ARG A CA 1
ATOM 604 C C . ARG A 1 78 ? -10.627 -3.736 3.144 1.00 94.44 78 ARG A C 1
ATOM 606 O O . ARG A 1 78 ? -11.825 -3.573 2.931 1.00 94.44 78 ARG A O 1
ATOM 613 N N . ALA A 1 79 ? -10.167 -4.626 4.023 1.00 94.94 79 ALA A N 1
ATOM 614 C CA . ALA A 1 79 ? -11.031 -5.456 4.856 1.00 94.94 79 ALA A CA 1
ATOM 615 C C . ALA A 1 79 ? -11.813 -4.617 5.876 1.00 94.94 79 ALA A C 1
ATOM 617 O O . ALA A 1 79 ? -13.013 -4.830 6.024 1.00 94.94 79 ALA A O 1
ATOM 618 N N . LEU A 1 80 ? -11.167 -3.635 6.517 1.00 95.44 80 LEU A N 1
ATOM 619 C CA . LEU A 1 80 ? -11.834 -2.717 7.446 1.00 95.44 80 LEU A CA 1
ATOM 620 C C . LEU A 1 80 ? -12.959 -1.934 6.767 1.00 95.44 80 LEU A C 1
ATOM 622 O O . LEU A 1 80 ? -14.091 -1.975 7.240 1.00 95.44 80 LEU A O 1
ATOM 626 N N . VAL A 1 81 ? -12.665 -1.292 5.633 1.00 95.38 81 VAL A N 1
ATOM 627 C CA . VAL A 1 81 ? -13.662 -0.520 4.874 1.00 95.38 81 VAL A CA 1
ATOM 628 C C . VAL A 1 81 ? -14.811 -1.416 4.417 1.00 95.38 81 VAL A C 1
ATOM 630 O O . VAL A 1 81 ? -15.972 -1.056 4.558 1.00 95.38 81 VAL A O 1
ATOM 633 N N . ARG A 1 82 ? -14.523 -2.616 3.899 1.00 95.44 82 ARG A N 1
ATOM 634 C CA . ARG A 1 82 ? -15.578 -3.546 3.465 1.00 95.44 82 ARG A CA 1
ATOM 635 C C . ARG A 1 82 ? -16.435 -4.051 4.622 1.00 95.44 82 ARG A C 1
ATOM 637 O O . ARG A 1 82 ? -17.632 -4.221 4.434 1.00 95.44 82 ARG A O 1
ATOM 644 N N . ARG A 1 83 ? -15.838 -4.304 5.790 1.00 95.81 83 ARG A N 1
ATOM 645 C CA . ARG A 1 83 ? -16.569 -4.726 6.991 1.00 95.81 83 ARG A CA 1
ATOM 646 C C . ARG A 1 83 ? -17.529 -3.635 7.463 1.00 95.81 83 ARG A C 1
ATOM 648 O O . ARG A 1 83 ? -18.680 -3.946 7.749 1.00 95.81 83 ARG A O 1
ATOM 655 N N . ASP A 1 84 ? -17.056 -2.391 7.500 1.00 96.88 84 ASP A N 1
ATOM 656 C CA . ASP A 1 84 ? -17.863 -1.215 7.837 1.00 96.88 84 ASP A CA 1
ATOM 657 C C . ASP A 1 84 ? -19.036 -1.041 6.858 1.00 96.88 84 ASP A C 1
ATOM 659 O O . ASP A 1 84 ? -20.194 -1.046 7.266 1.00 96.88 84 ASP A O 1
ATOM 663 N N . LEU A 1 85 ? -18.759 -1.046 5.549 1.00 96.12 85 LEU A N 1
ATOM 664 C CA . LEU A 1 85 ? -19.791 -0.938 4.509 1.00 96.12 85 LEU A CA 1
ATOM 665 C C . LEU A 1 85 ? -20.801 -2.098 4.511 1.00 96.12 85 LEU A C 1
ATOM 667 O O . LEU A 1 85 ? -21.921 -1.934 4.032 1.00 96.12 85 LEU A O 1
ATOM 671 N N . ALA A 1 86 ? -20.423 -3.268 5.026 1.00 94.56 86 ALA A N 1
ATOM 672 C CA . ALA A 1 86 ? -21.317 -4.413 5.176 1.00 94.56 86 ALA A CA 1
ATOM 673 C C . ALA A 1 86 ? -22.202 -4.337 6.436 1.00 94.56 86 ALA A C 1
ATOM 675 O O . ALA A 1 86 ? -23.004 -5.241 6.660 1.00 94.56 86 AL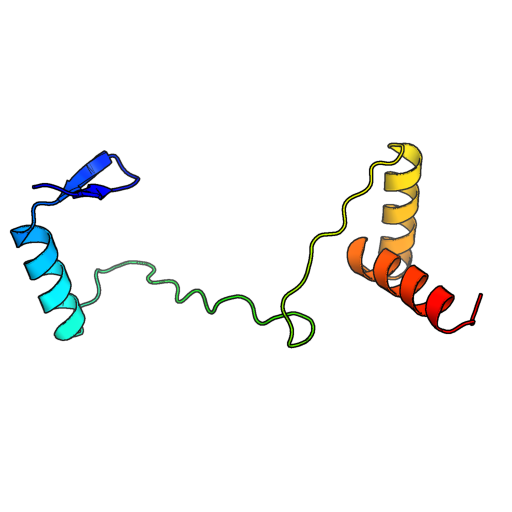A A O 1
ATOM 676 N N . GLY A 1 87 ? -22.056 -3.301 7.271 1.00 89.31 87 GLY A N 1
ATOM 677 C CA . GLY A 1 87 ? -22.812 -3.145 8.515 1.00 89.31 87 GLY A CA 1
ATOM 678 C C . GLY A 1 87 ? -22.390 -4.107 9.629 1.00 89.31 87 GLY A C 1
ATOM 679 O O . GLY A 1 87 ? -23.153 -4.333 10.562 1.00 89.31 87 GLY A O 1
ATOM 680 N N . MET A 1 88 ? -21.191 -4.691 9.541 1.00 70.12 88 MET A N 1
ATOM 681 C CA . MET A 1 88 ? -20.636 -5.612 10.545 1.00 70.12 88 MET A CA 1
ATOM 682 C C . MET A 1 88 ? -19.677 -4.889 11.509 1.00 70.12 88 MET A C 1
ATOM 684 O O . MET A 1 88 ? -18.587 -5.397 11.797 1.00 70.12 88 MET A O 1
ATOM 688 N N . ALA A 1 89 ? -20.041 -3.669 11.911 1.00 58.94 89 ALA A N 1
ATOM 689 C CA . ALA A 1 89 ? -19.228 -2.792 12.754 1.00 58.94 89 ALA A CA 1
ATOM 690 C C . ALA A 1 89 ? -19.445 -3.061 14.248 1.00 58.94 89 ALA A C 1
ATOM 692 O O . ALA A 1 89 ? -20.619 -3.180 14.664 1.00 58.94 89 ALA A O 1
#

InterPro domains:
  IPR013321 Arc-type ribbon-helix-helix [G3DSA:1.10.1220.10] (55-88)